Protein AF-A0A2E0V4P1-F1 (afdb_monomer_lite)

Sequence (128 aa):
MDMELRYADVSEMYRTLERHSVAIDAQELSLAHSLAEKWRDLYVFARTKDLRLAKVKEDFRAVRLSVRNELELDVVAAMASSRCHFASTASESPVEPSTPSTRREFRLATVSVPHRSPRSSPKPSRTS

Radius of gyration: 36.66 Å; chains: 1; bounding box: 68×53×94 Å

Structure (mmCIF, N/CA/C/O backbone):
data_AF-A0A2E0V4P1-F1
#
_entry.id   AF-A0A2E0V4P1-F1
#
loop_
_atom_site.group_PDB
_atom_site.id
_atom_site.type_symbol
_atom_site.label_atom_id
_atom_site.label_alt_id
_atom_site.label_comp_id
_atom_site.label_asym_id
_atom_site.label_entity_id
_atom_site.label_seq_id
_atom_site.pdbx_PDB_ins_code
_atom_site.Cartn_x
_atom_site.Cartn_y
_atom_site.Cartn_z
_atom_site.occupancy
_atom_site.B_iso_or_equiv
_atom_site.auth_seq_id
_atom_site.auth_comp_id
_atom_site.auth_asym_id
_atom_site.auth_atom_id
_atom_site.pdbx_PDB_model_num
ATOM 1 N N . MET A 1 1 ? -6.206 -8.425 -0.876 1.00 59.97 1 MET A N 1
ATOM 2 C CA . MET A 1 1 ? -7.518 -8.705 -0.269 1.00 59.97 1 MET A CA 1
ATOM 3 C C . MET A 1 1 ? -7.352 -9.565 0.978 1.00 59.97 1 MET A C 1
ATOM 5 O O . MET A 1 1 ? -7.847 -9.176 2.018 1.00 59.97 1 MET A O 1
ATOM 9 N N . ASP A 1 2 ? -6.549 -10.631 0.940 1.00 81.88 2 ASP A N 1
ATOM 10 C CA . ASP A 1 2 ? -6.395 -11.565 2.074 1.00 81.88 2 ASP A CA 1
ATOM 11 C C . ASP A 1 2 ? -5.974 -10.928 3.407 1.00 81.88 2 ASP A C 1
ATOM 13 O O . ASP A 1 2 ? -6.536 -11.254 4.446 1.00 81.88 2 ASP A O 1
ATOM 17 N N . MET A 1 3 ? -5.011 -10.000 3.402 1.00 81.44 3 MET A N 1
ATOM 18 C CA . MET A 1 3 ? -4.610 -9.303 4.634 1.00 81.44 3 MET A CA 1
ATOM 19 C C . MET A 1 3 ? -5.688 -8.350 5.152 1.00 81.44 3 MET A C 1
ATOM 21 O O . MET A 1 3 ? -5.748 -8.116 6.354 1.00 81.44 3 MET A O 1
ATOM 25 N N . GLU A 1 4 ? -6.534 -7.832 4.260 1.00 80.38 4 GLU A N 1
ATOM 26 C CA . GLU A 1 4 ? -7.584 -6.880 4.608 1.00 80.38 4 GLU A CA 1
ATOM 27 C C . GLU A 1 4 ? -8.723 -7.543 5.378 1.00 80.38 4 GLU A C 1
ATOM 29 O O . GLU A 1 4 ? -9.127 -7.057 6.432 1.00 80.38 4 GLU A O 1
ATOM 34 N N . LEU A 1 5 ? -9.152 -8.721 4.914 1.00 87.06 5 LEU A N 1
ATOM 35 C CA . LEU A 1 5 ? -10.099 -9.550 5.658 1.00 87.06 5 LEU A CA 1
ATOM 36 C C . LEU A 1 5 ? -9.537 -9.971 7.018 1.00 87.06 5 LEU A C 1
ATOM 38 O O . LEU A 1 5 ? -10.223 -9.861 8.026 1.00 87.06 5 LEU A O 1
ATOM 42 N N . ARG A 1 6 ? -8.270 -10.398 7.069 1.00 87.19 6 ARG A N 1
ATOM 43 C CA . ARG A 1 6 ? -7.676 -10.924 8.308 1.00 87.19 6 ARG A CA 1
ATOM 44 C C . ARG A 1 6 ? -7.663 -9.915 9.450 1.00 87.19 6 ARG A C 1
ATOM 46 O O . ARG A 1 6 ? -7.937 -10.297 10.582 1.00 87.19 6 ARG A O 1
ATOM 53 N N . TYR A 1 7 ? -7.329 -8.648 9.199 1.00 85.06 7 TYR A N 1
ATOM 54 C CA . TYR A 1 7 ? -7.379 -7.667 10.287 1.00 85.06 7 TYR A CA 1
ATOM 55 C C . TYR A 1 7 ? -8.815 -7.260 10.627 1.00 85.06 7 TYR A C 1
ATOM 57 O O . TYR A 1 7 ? -9.071 -6.907 11.776 1.00 85.06 7 TYR A O 1
ATOM 65 N N . ALA A 1 8 ? -9.738 -7.288 9.658 1.00 87.31 8 ALA A N 1
ATOM 66 C CA . ALA A 1 8 ? -11.148 -7.013 9.914 1.00 87.31 8 ALA A CA 1
ATOM 67 C C . ALA A 1 8 ? -11.726 -8.058 10.880 1.00 87.31 8 ALA A C 1
ATOM 69 O O . ALA A 1 8 ? -12.350 -7.681 11.869 1.00 87.31 8 ALA A O 1
ATOM 70 N N . ASP A 1 9 ? -11.405 -9.336 10.669 1.00 91.38 9 ASP A N 1
ATOM 71 C CA . ASP A 1 9 ? -11.788 -10.433 11.564 1.00 91.38 9 ASP A CA 1
ATOM 72 C C . ASP A 1 9 ? -11.230 -10.232 12.982 1.00 91.38 9 ASP A C 1
ATOM 74 O O . ASP A 1 9 ? -11.952 -10.367 13.969 1.00 91.38 9 ASP A O 1
ATOM 78 N N . VAL A 1 10 ? -9.953 -9.844 13.097 1.00 90.88 10 VAL A N 1
ATOM 79 C CA . VAL A 1 10 ? -9.329 -9.535 14.395 1.00 90.88 10 VAL A CA 1
ATOM 80 C C . VAL A 1 10 ? -10.024 -8.347 15.066 1.00 90.88 10 VAL A C 1
ATOM 82 O O . VAL A 1 10 ? -10.329 -8.408 16.254 1.00 90.88 10 VAL A O 1
ATOM 85 N N . SER A 1 11 ? -10.322 -7.278 14.326 1.00 89.06 11 SER A N 1
ATOM 86 C CA . SER A 1 11 ? -11.002 -6.099 14.874 1.00 89.06 11 SER A CA 1
ATOM 87 C C . SER A 1 11 ? -12.403 -6.436 15.398 1.00 89.06 11 SER A C 1
ATOM 89 O O . SER A 1 11 ? -12.757 -6.027 16.504 1.00 89.06 11 SER A O 1
ATOM 91 N N . GLU A 1 12 ? -13.175 -7.234 14.657 1.00 91.50 12 GLU A N 1
ATOM 92 C CA . GLU A 1 12 ? -14.506 -7.689 15.079 1.00 91.50 12 GLU A CA 1
ATOM 93 C C . GLU A 1 12 ? -14.454 -8.639 16.281 1.00 91.50 12 GLU A C 1
ATOM 95 O O . GLU A 1 12 ? -15.296 -8.556 17.181 1.00 91.50 12 GLU A O 1
ATOM 100 N N . MET A 1 13 ? -13.436 -9.499 16.355 1.00 93.25 13 MET A N 1
ATOM 101 C CA . MET A 1 13 ? -13.215 -10.357 17.516 1.00 93.25 13 MET A CA 1
ATOM 102 C C . MET A 1 13 ? -12.993 -9.522 18.785 1.00 93.25 13 MET A C 1
ATOM 104 O O . MET A 1 13 ? -13.690 -9.733 19.776 1.00 93.25 13 MET A O 1
ATOM 108 N N . TYR A 1 14 ? -12.091 -8.535 18.754 1.00 92.56 14 TYR A N 1
ATOM 109 C CA . TYR A 1 14 ? -11.831 -7.674 19.917 1.00 92.56 14 TYR A CA 1
ATOM 110 C C . TYR A 1 14 ? -13.045 -6.805 20.290 1.00 92.56 14 TYR A C 1
ATOM 112 O O . TYR A 1 14 ? -13.345 -6.681 21.476 1.00 92.56 14 TYR A O 1
ATOM 120 N N . ARG A 1 15 ? -13.821 -6.308 19.313 1.00 90.38 15 ARG A N 1
ATOM 121 C CA . ARG A 1 15 ? -15.114 -5.637 19.575 1.00 90.38 15 ARG A CA 1
ATOM 122 C C . ARG A 1 15 ? -16.116 -6.551 20.276 1.00 90.38 15 ARG A C 1
ATOM 124 O O . ARG A 1 15 ? -16.861 -6.114 21.150 1.00 90.38 15 ARG A O 1
ATOM 131 N N . THR A 1 16 ? -16.155 -7.822 19.889 1.00 93.94 16 THR A N 1
ATOM 132 C CA . THR A 1 16 ? -17.050 -8.810 20.502 1.00 93.94 16 THR A CA 1
ATOM 133 C C . THR A 1 16 ? -16.639 -9.088 21.945 1.00 93.94 16 THR A C 1
ATOM 135 O O . THR A 1 16 ? -17.485 -9.088 22.837 1.00 93.94 16 THR A O 1
ATOM 138 N N . LEU A 1 17 ? -15.341 -9.267 22.198 1.00 93.00 17 LEU A N 1
ATOM 139 C CA . LEU A 1 17 ? -14.814 -9.476 23.547 1.00 93.00 17 LEU A CA 1
ATOM 140 C C . LEU A 1 17 ? -15.087 -8.267 24.463 1.00 93.00 17 LEU A C 1
ATOM 142 O O . LEU A 1 17 ? -15.520 -8.455 25.601 1.00 93.00 17 LEU A O 1
ATOM 146 N N . GLU A 1 18 ? -14.926 -7.043 23.947 1.00 90.44 18 GLU A N 1
ATOM 147 C CA . GLU A 1 18 ? -15.271 -5.798 24.647 1.00 90.44 18 GLU A CA 1
ATOM 148 C C . GLU A 1 18 ? -16.767 -5.752 25.002 1.00 90.44 18 GLU A C 1
ATOM 150 O O . GLU A 1 18 ? -17.141 -5.499 26.150 1.00 90.44 18 GLU A O 1
ATOM 155 N N . ARG A 1 19 ? -17.639 -6.099 24.045 1.00 93.56 19 ARG A N 1
ATOM 156 C CA . ARG A 1 19 ? -19.098 -6.128 24.237 1.00 93.56 19 ARG A CA 1
ATOM 157 C C . ARG A 1 19 ? -19.547 -7.095 25.330 1.00 93.56 19 ARG A C 1
ATOM 159 O O . ARG A 1 19 ? -20.542 -6.835 26.002 1.00 93.56 19 ARG A O 1
ATOM 166 N N . HIS A 1 20 ? -18.830 -8.201 25.501 1.00 95.31 20 HIS A N 1
ATOM 167 C CA . HIS A 1 20 ? -19.112 -9.204 26.526 1.00 95.31 20 HIS A CA 1
ATOM 168 C C . HIS A 1 20 ? -18.347 -8.972 27.838 1.00 95.31 20 HIS A C 1
ATOM 170 O O . HIS A 1 20 ? -18.418 -9.817 28.727 1.00 95.31 20 HIS A O 1
ATOM 176 N N . SER A 1 21 ? -17.650 -7.835 27.981 1.00 91.12 21 SER A N 1
ATOM 177 C CA . SER A 1 21 ? -16.873 -7.483 29.181 1.00 91.12 21 SER A CA 1
ATOM 178 C C . SER A 1 21 ? -15.861 -8.562 29.583 1.00 91.12 21 SER A C 1
ATOM 180 O O . SER A 1 21 ? -15.599 -8.783 30.766 1.00 91.12 21 SER A O 1
ATOM 182 N N . VAL A 1 22 ? -15.295 -9.252 28.591 1.00 91.50 22 VAL A N 1
ATOM 183 C CA . VAL A 1 22 ? -14.197 -10.191 28.817 1.00 91.50 22 VAL A CA 1
ATOM 184 C C . VAL A 1 22 ? -12.961 -9.375 29.193 1.00 91.50 22 VAL A C 1
ATOM 186 O O . VAL A 1 22 ? -12.688 -8.345 28.582 1.00 91.50 22 VAL A O 1
ATOM 189 N N . ALA A 1 23 ? -12.220 -9.812 30.212 1.00 91.38 23 ALA A N 1
ATOM 190 C CA . ALA A 1 23 ? -10.974 -9.158 30.589 1.00 91.38 23 ALA A CA 1
ATOM 191 C C . ALA A 1 23 ? -9.936 -9.348 29.472 1.00 91.38 23 ALA A C 1
ATOM 193 O O . ALA A 1 23 ? -9.562 -10.475 29.151 1.00 91.38 23 ALA A O 1
ATOM 194 N N . ILE A 1 24 ? -9.490 -8.241 28.886 1.00 90.00 24 ILE A N 1
ATOM 195 C CA . ILE A 1 24 ? -8.487 -8.189 27.819 1.00 90.00 24 ILE A CA 1
ATOM 196 C C . ILE A 1 24 ? -7.424 -7.189 28.255 1.00 90.00 24 ILE A C 1
ATOM 198 O O . ILE A 1 24 ? -7.731 -6.196 28.920 1.00 90.00 24 ILE A O 1
ATOM 202 N N . ASP A 1 25 ? -6.179 -7.437 27.870 1.00 93.88 25 ASP A N 1
ATOM 203 C CA . ASP A 1 25 ? -5.121 -6.462 28.072 1.00 93.88 25 ASP A CA 1
ATOM 204 C C . ASP A 1 25 ? -5.388 -5.166 27.280 1.00 93.88 25 ASP A C 1
ATOM 206 O O . ASP A 1 25 ? -5.757 -5.175 26.101 1.00 93.88 25 ASP A O 1
ATOM 210 N N . ALA A 1 26 ? -5.188 -4.023 27.936 1.00 88.94 26 ALA A N 1
ATOM 211 C CA . ALA A 1 26 ? -5.476 -2.720 27.345 1.00 88.94 26 ALA A CA 1
ATOM 212 C C . ALA A 1 26 ? -4.534 -2.379 26.175 1.00 88.94 26 ALA A C 1
ATOM 214 O O . ALA A 1 26 ? -4.929 -1.641 25.266 1.00 88.94 26 ALA A O 1
ATOM 215 N N . GLN A 1 27 ? -3.301 -2.905 26.172 1.00 91.62 27 GLN A N 1
ATOM 216 C CA . GLN A 1 27 ? -2.367 -2.687 25.067 1.00 91.62 27 GLN A CA 1
ATOM 217 C C . GLN A 1 27 ? -2.799 -3.479 23.835 1.00 91.62 27 GLN A C 1
ATOM 219 O O . GLN A 1 27 ? -2.794 -2.928 22.733 1.00 91.62 27 GLN A O 1
ATOM 224 N N . GLU A 1 28 ? -3.223 -4.733 24.012 1.00 90.00 28 GLU A N 1
ATOM 225 C CA . GLU A 1 28 ? -3.740 -5.556 22.914 1.00 90.00 28 GLU A CA 1
ATOM 226 C C . GLU A 1 28 ? -4.995 -4.956 22.277 1.00 90.00 28 GLU A C 1
ATOM 228 O O . GLU A 1 28 ? -5.084 -4.873 21.051 1.00 90.00 28 GLU A O 1
ATOM 233 N N . LEU A 1 29 ? -5.936 -4.474 23.092 1.00 89.81 29 LEU A N 1
ATOM 234 C CA . LEU A 1 29 ? -7.165 -3.853 22.600 1.00 89.81 29 LEU A CA 1
ATOM 235 C C . LEU A 1 29 ? -6.861 -2.579 21.795 1.00 89.81 29 LEU A C 1
ATOM 237 O O . LEU A 1 29 ? -7.305 -2.431 20.654 1.00 89.81 29 LEU A O 1
ATOM 241 N N . SER A 1 30 ? -6.022 -1.694 22.340 1.00 90.44 30 SER A N 1
ATOM 242 C CA . SER A 1 30 ? -5.554 -0.491 21.639 1.00 90.44 30 SER A CA 1
ATOM 243 C C . SER A 1 30 ? -4.855 -0.832 20.316 1.00 90.44 30 SER A C 1
ATOM 245 O O . SER A 1 30 ? -5.117 -0.219 19.273 1.00 90.44 30 SER A O 1
ATOM 247 N N . LEU A 1 31 ? -4.013 -1.870 20.318 1.00 90.62 31 LEU A N 1
ATOM 248 C CA . LEU A 1 31 ? -3.334 -2.339 19.118 1.00 90.62 31 LEU A CA 1
ATOM 249 C C . LEU A 1 31 ? -4.334 -2.829 18.063 1.00 90.62 31 LEU A C 1
ATOM 251 O O . LEU A 1 31 ? -4.230 -2.405 16.908 1.00 90.62 31 LEU A O 1
ATOM 255 N N . ALA A 1 32 ? -5.311 -3.652 18.451 1.00 89.12 32 ALA A N 1
ATOM 256 C CA . ALA A 1 32 ? -6.342 -4.184 17.563 1.00 89.12 32 ALA A CA 1
ATOM 257 C C . ALA A 1 32 ? -7.196 -3.075 16.924 1.00 89.12 32 ALA A C 1
ATOM 259 O O . ALA A 1 32 ? -7.485 -3.135 15.728 1.00 89.12 32 ALA A O 1
ATOM 260 N N . HIS A 1 33 ? -7.534 -2.017 17.668 1.00 86.75 33 HIS A N 1
ATOM 261 C CA . HIS A 1 33 ? -8.243 -0.860 17.110 1.00 86.75 33 HIS A CA 1
ATOM 262 C C . HIS A 1 33 ? -7.368 -0.028 16.161 1.00 86.75 33 HIS A C 1
ATOM 264 O O . HIS A 1 33 ? -7.851 0.440 15.129 1.00 86.75 33 HIS A O 1
ATOM 270 N N . SER A 1 34 ? -6.070 0.103 16.452 1.00 90.94 34 SER A N 1
ATOM 271 C CA . SER A 1 34 ? -5.130 0.856 15.606 1.00 90.94 34 SER A CA 1
ATOM 272 C C . SER A 1 34 ? -4.804 0.178 14.266 1.00 90.94 34 SER A C 1
ATOM 274 O O . SER A 1 34 ? -4.278 0.820 13.354 1.00 90.94 34 SER A O 1
ATOM 276 N N . LEU A 1 35 ? -5.081 -1.124 14.125 1.00 89.19 35 LEU A N 1
ATOM 277 C CA . LEU A 1 35 ? -4.719 -1.908 12.938 1.00 89.19 35 LEU A CA 1
ATOM 278 C C . LEU A 1 35 ? -5.412 -1.403 11.665 1.00 89.19 35 LEU A C 1
ATOM 280 O O . LEU A 1 35 ? -4.784 -1.354 10.608 1.00 89.19 35 LEU A O 1
ATOM 284 N N . ALA A 1 36 ? -6.675 -0.983 11.773 1.00 85.50 36 ALA A N 1
ATOM 285 C CA . ALA A 1 36 ? -7.445 -0.483 10.636 1.00 85.50 36 ALA A CA 1
ATOM 286 C C . ALA A 1 36 ? -6.872 0.831 10.076 1.00 85.50 36 ALA A C 1
ATOM 288 O O . ALA A 1 36 ? -6.797 1.016 8.859 1.00 85.50 36 ALA A O 1
ATOM 289 N N . GLU A 1 37 ? -6.441 1.735 10.956 1.00 89.25 37 GLU A N 1
ATOM 290 C CA . GLU A 1 37 ? -5.813 3.001 10.570 1.00 89.25 37 GLU A CA 1
ATOM 291 C C . GLU A 1 37 ? -4.436 2.761 9.941 1.00 89.25 37 GLU A C 1
ATOM 293 O O . GLU A 1 37 ? -4.192 3.183 8.811 1.00 89.25 37 GLU A O 1
ATOM 298 N N . LYS A 1 38 ? -3.587 1.955 10.592 1.00 90.94 38 LYS A N 1
ATOM 299 C CA . LYS A 1 38 ? -2.265 1.574 10.066 1.00 90.94 38 LYS A CA 1
ATOM 300 C C . LYS A 1 38 ? -2.354 0.915 8.692 1.00 90.94 38 LYS A C 1
ATOM 302 O O . LYS A 1 38 ? -1.530 1.189 7.819 1.00 90.94 38 LYS A O 1
ATOM 307 N N . TRP A 1 39 ? -3.342 0.045 8.482 1.00 89.88 39 TRP A N 1
ATOM 308 C CA . TRP A 1 39 ? -3.560 -0.575 7.179 1.00 89.88 39 TRP A CA 1
ATOM 309 C C . TRP A 1 39 ? -3.943 0.452 6.116 1.00 89.88 39 TRP A C 1
ATOM 311 O O . TRP A 1 39 ? -3.368 0.444 5.024 1.00 89.88 39 TRP A O 1
ATOM 321 N N . ARG A 1 40 ? -4.879 1.356 6.431 1.00 89.81 40 ARG A N 1
ATOM 322 C CA . ARG A 1 40 ? -5.269 2.440 5.522 1.00 89.81 40 ARG A CA 1
ATOM 323 C C . ARG A 1 40 ? -4.053 3.284 5.139 1.00 89.81 40 ARG A C 1
ATOM 325 O O . ARG A 1 40 ? -3.852 3.522 3.948 1.00 89.81 40 ARG A O 1
ATOM 332 N N . ASP A 1 41 ? -3.229 3.674 6.103 1.00 93.75 41 ASP A N 1
ATOM 333 C CA . ASP A 1 41 ? -2.031 4.481 5.856 1.00 93.75 41 ASP A CA 1
ATOM 334 C C . ASP A 1 41 ? -1.034 3.761 4.951 1.00 93.75 41 ASP A C 1
ATOM 336 O O . ASP A 1 41 ? -0.568 4.323 3.956 1.00 93.75 41 ASP A O 1
ATOM 340 N N . LEU A 1 42 ? -0.754 2.487 5.239 1.00 92.88 42 LEU A N 1
ATOM 341 C CA . LEU A 1 42 ? 0.109 1.649 4.409 1.00 92.88 42 LEU A CA 1
ATOM 342 C C . LEU A 1 42 ? -0.430 1.521 2.982 1.00 92.88 42 LEU A C 1
ATOM 344 O O . LEU A 1 42 ? 0.332 1.649 2.021 1.00 92.88 42 LEU A O 1
ATOM 348 N N . TYR A 1 43 ? -1.735 1.298 2.833 1.00 91.88 43 TYR A N 1
ATOM 349 C CA . TYR A 1 43 ? -2.380 1.171 1.532 1.00 91.88 43 TYR A CA 1
ATOM 350 C C . TYR A 1 43 ? -2.288 2.470 0.724 1.00 91.88 43 TYR A C 1
ATOM 352 O O . TYR A 1 43 ? -1.852 2.456 -0.431 1.00 91.88 43 TYR A O 1
ATOM 360 N N . VAL A 1 44 ? -2.649 3.603 1.332 1.00 94.62 44 VAL A N 1
ATOM 361 C CA . VAL A 1 44 ? -2.577 4.926 0.696 1.00 94.62 44 VAL A CA 1
ATOM 362 C C . VAL A 1 44 ? -1.140 5.253 0.312 1.00 94.62 44 VAL A C 1
ATOM 364 O O . VAL A 1 44 ? -0.886 5.698 -0.809 1.00 94.62 44 VAL A O 1
ATOM 367 N N . PHE A 1 45 ? -0.185 4.985 1.198 1.00 95.50 45 PHE A N 1
ATOM 368 C CA . PHE A 1 45 ? 1.230 5.204 0.939 1.00 95.50 45 PHE A CA 1
ATOM 369 C C . PHE A 1 45 ? 1.742 4.361 -0.232 1.00 95.50 45 PHE A C 1
ATOM 371 O O . PHE A 1 45 ? 2.381 4.895 -1.143 1.00 95.50 45 PHE A O 1
ATOM 378 N N . ALA A 1 46 ? 1.433 3.062 -0.244 1.00 93.69 46 ALA A N 1
ATOM 379 C CA . ALA A 1 46 ? 1.820 2.155 -1.319 1.00 93.69 46 ALA A CA 1
ATOM 380 C C . ALA A 1 46 ? 1.228 2.603 -2.663 1.00 93.69 46 ALA A C 1
ATOM 382 O O . ALA A 1 46 ? 1.960 2.752 -3.642 1.00 93.69 46 ALA A O 1
ATOM 383 N N . ARG A 1 47 ? -0.073 2.922 -2.697 1.00 94.62 47 ARG A N 1
ATOM 384 C CA . ARG A 1 47 ? -0.747 3.421 -3.904 1.00 94.62 47 ARG A CA 1
ATOM 385 C C . ARG A 1 47 ? -0.176 4.743 -4.389 1.00 94.62 47 ARG A C 1
ATOM 387 O O . ARG A 1 47 ? 0.074 4.896 -5.580 1.00 94.62 47 ARG A O 1
ATOM 394 N N . THR A 1 48 ? 0.083 5.676 -3.481 1.00 95.62 48 THR A N 1
ATOM 395 C CA . THR A 1 48 ? 0.671 6.976 -3.821 1.00 95.62 48 THR A CA 1
ATOM 396 C C . THR A 1 48 ? 2.067 6.805 -4.413 1.00 95.62 48 THR A C 1
ATOM 398 O O . THR A 1 48 ? 2.392 7.439 -5.417 1.00 95.62 48 THR A O 1
ATOM 401 N N . LYS A 1 49 ? 2.894 5.923 -3.837 1.00 95.19 49 LYS A N 1
ATOM 402 C CA 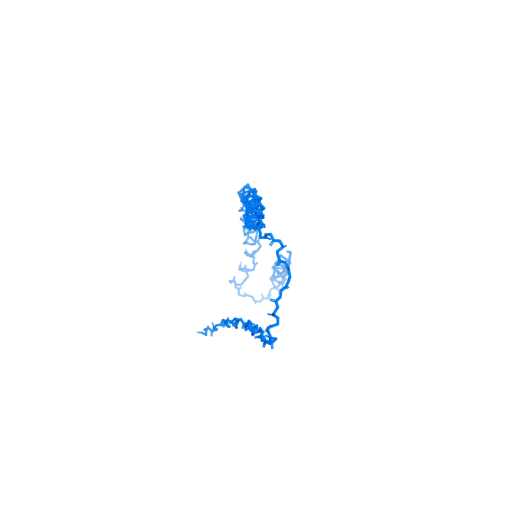. LYS A 1 49 ? 4.206 5.585 -4.402 1.00 95.19 49 LYS A CA 1
ATOM 403 C C . LYS A 1 49 ? 4.088 4.967 -5.790 1.00 95.19 49 LYS A C 1
ATOM 405 O O . LYS A 1 49 ? 4.801 5.395 -6.692 1.00 95.19 49 LYS A O 1
ATOM 410 N N . ASP A 1 50 ? 3.183 4.014 -5.985 1.00 94.06 50 ASP A N 1
ATOM 411 C CA . ASP A 1 50 ? 2.982 3.385 -7.291 1.00 94.06 50 ASP A CA 1
ATOM 412 C C . ASP A 1 50 ? 2.527 4.379 -8.362 1.00 94.06 50 ASP A C 1
ATOM 414 O O . ASP A 1 50 ? 3.047 4.342 -9.477 1.00 94.06 50 ASP A O 1
ATOM 418 N N . LEU A 1 51 ? 1.614 5.292 -8.017 1.00 94.19 51 LEU A N 1
ATOM 419 C CA . LEU A 1 51 ? 1.160 6.353 -8.916 1.00 94.19 51 LEU A CA 1
ATOM 420 C C . LEU A 1 51 ? 2.301 7.306 -9.284 1.00 94.19 51 LEU A C 1
ATOM 422 O O . LEU A 1 51 ? 2.484 7.626 -10.455 1.00 94.19 51 LEU A O 1
ATOM 426 N N . ARG A 1 52 ? 3.123 7.712 -8.309 1.00 93.44 52 ARG A N 1
ATOM 427 C CA . ARG A 1 52 ? 4.301 8.561 -8.562 1.00 93.44 52 ARG A CA 1
ATOM 428 C C . ARG A 1 52 ? 5.334 7.877 -9.455 1.00 93.44 52 ARG A C 1
ATOM 430 O O . ARG A 1 52 ? 5.995 8.539 -10.248 1.00 93.44 52 ARG A O 1
ATOM 437 N N . LEU A 1 53 ? 5.461 6.557 -9.344 1.00 95.19 53 LEU A N 1
ATOM 438 C CA . LEU A 1 53 ? 6.368 5.759 -10.164 1.00 95.19 53 LEU A CA 1
ATOM 439 C C . LEU A 1 53 ? 5.773 5.362 -11.519 1.00 95.19 53 LEU A C 1
ATOM 441 O O . LEU A 1 53 ? 6.489 4.752 -12.307 1.00 95.19 53 LEU A O 1
ATOM 445 N N . ALA A 1 54 ? 4.510 5.681 -11.819 1.00 94.44 54 ALA A N 1
ATOM 446 C CA . ALA A 1 54 ? 3.865 5.265 -13.064 1.00 94.44 54 ALA A CA 1
ATOM 447 C C . ALA A 1 54 ? 4.612 5.793 -14.298 1.00 94.44 54 ALA A C 1
ATOM 449 O O . ALA A 1 54 ? 4.984 5.002 -15.163 1.00 94.44 54 ALA A O 1
ATOM 450 N N . LYS A 1 55 ? 4.926 7.095 -14.312 1.00 91.38 55 LYS A N 1
ATOM 451 C CA . LYS A 1 55 ? 5.680 7.732 -15.400 1.00 91.38 55 LYS A CA 1
ATOM 452 C C . LYS A 1 55 ? 7.071 7.119 -15.560 1.00 91.38 55 LYS A C 1
ATOM 454 O O . LYS A 1 55 ? 7.444 6.688 -16.639 1.00 91.38 55 LYS A O 1
ATOM 459 N N . VAL A 1 56 ? 7.796 6.971 -14.452 1.00 93.69 56 VAL A N 1
ATOM 460 C CA . VAL A 1 56 ? 9.131 6.359 -14.461 1.00 93.69 56 VAL A CA 1
ATOM 461 C C . VAL A 1 56 ? 9.064 4.910 -14.957 1.00 93.69 56 VAL A C 1
ATOM 463 O O . VAL A 1 56 ? 9.887 4.497 -15.761 1.00 93.69 56 VAL A O 1
ATOM 466 N N . LYS A 1 57 ? 8.062 4.121 -14.547 1.00 94.50 57 LYS A N 1
ATOM 467 C CA . LYS A 1 57 ? 7.864 2.748 -15.043 1.00 94.50 57 LYS A CA 1
ATOM 468 C C . LYS A 1 57 ? 7.606 2.717 -16.552 1.00 94.50 57 LYS A C 1
ATOM 470 O O . LYS A 1 57 ? 8.044 1.770 -17.203 1.00 94.50 57 LYS A O 1
ATOM 475 N N . GLU A 1 58 ? 6.899 3.700 -17.095 1.00 93.94 58 GLU A N 1
ATOM 476 C CA . GLU A 1 58 ? 6.662 3.837 -18.532 1.00 93.94 58 GLU A CA 1
ATOM 477 C C . GLU A 1 58 ? 7.947 4.199 -19.284 1.00 93.94 58 GLU A C 1
ATOM 479 O O . GLU A 1 58 ? 8.330 3.475 -20.203 1.00 93.94 58 GLU A O 1
ATOM 484 N N . ASP A 1 59 ? 8.685 5.201 -18.809 1.00 93.44 59 ASP A N 1
ATOM 485 C CA . ASP A 1 59 ? 9.975 5.604 -19.3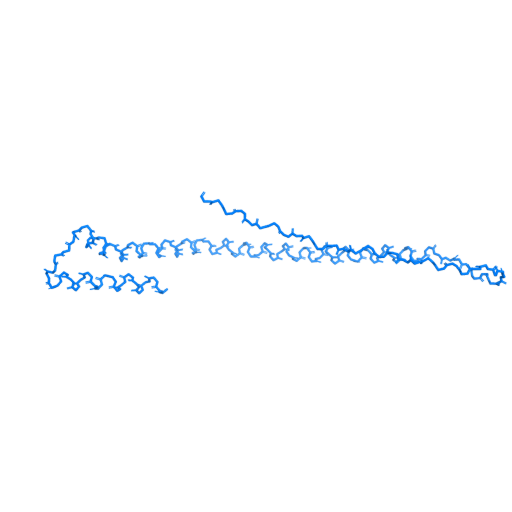80 1.00 93.44 59 ASP A CA 1
ATOM 486 C C . ASP A 1 59 ? 10.974 4.431 -19.377 1.00 93.44 59 ASP A C 1
ATOM 488 O O . ASP A 1 59 ? 11.605 4.115 -20.387 1.00 93.44 59 ASP A O 1
ATOM 492 N N . PHE A 1 60 ? 11.060 3.691 -18.267 1.00 94.50 60 PHE A N 1
ATOM 493 C CA . PHE A 1 60 ? 11.903 2.495 -18.173 1.00 94.50 60 PHE A CA 1
ATOM 494 C C . PHE A 1 60 ? 11.468 1.378 -19.128 1.00 94.50 60 PHE A C 1
ATOM 496 O O . PHE A 1 60 ? 12.315 0.614 -19.601 1.00 94.50 60 PHE A O 1
ATOM 503 N N . ARG A 1 61 ? 10.167 1.235 -19.411 1.00 93.88 61 ARG A N 1
ATOM 504 C CA . ARG A 1 61 ? 9.685 0.280 -20.422 1.00 93.88 61 ARG A CA 1
ATOM 505 C C . ARG A 1 61 ? 10.100 0.722 -21.818 1.00 93.88 61 ARG A C 1
ATOM 507 O O . ARG A 1 61 ? 10.569 -0.127 -22.569 1.00 93.88 61 ARG A O 1
ATOM 514 N N . ALA A 1 62 ? 9.979 2.010 -22.136 1.00 93.25 62 ALA A N 1
ATOM 515 C CA . ALA A 1 62 ? 10.395 2.557 -23.423 1.00 93.25 62 ALA A CA 1
ATOM 516 C C . ALA A 1 62 ? 11.894 2.330 -23.668 1.00 93.25 62 ALA A C 1
ATOM 518 O O . ALA A 1 62 ? 12.261 1.745 -24.684 1.00 93.25 62 ALA A O 1
ATOM 519 N N . VAL A 1 63 ? 12.744 2.662 -22.691 1.00 95.19 63 VAL A N 1
ATOM 520 C CA . VAL A 1 63 ? 14.197 2.422 -22.770 1.00 95.19 63 VAL A CA 1
ATOM 521 C C . VAL A 1 63 ? 14.515 0.931 -22.902 1.00 95.19 63 VAL A C 1
ATOM 523 O O . VAL A 1 63 ? 15.365 0.527 -23.689 1.00 95.19 63 VAL A O 1
ATOM 526 N N . ARG A 1 64 ? 13.816 0.061 -22.166 1.00 92.88 64 ARG A N 1
ATOM 527 C CA . ARG A 1 64 ? 14.036 -1.388 -22.281 1.00 92.88 64 ARG A CA 1
ATOM 528 C C . ARG A 1 64 ? 13.664 -1.929 -23.664 1.00 92.88 64 ARG A C 1
ATOM 530 O O . ARG A 1 64 ? 14.256 -2.914 -24.101 1.00 92.88 64 ARG A O 1
ATOM 537 N N . LEU A 1 65 ? 12.664 -1.342 -24.315 1.00 92.38 65 LEU A N 1
ATOM 538 C CA . LEU A 1 65 ? 12.284 -1.702 -25.677 1.00 92.38 65 LEU A CA 1
ATOM 539 C C . LEU A 1 65 ? 13.287 -1.152 -26.695 1.00 92.38 65 LEU A C 1
ATOM 541 O O . LEU A 1 65 ? 13.677 -1.901 -27.583 1.00 92.38 65 LEU A O 1
ATOM 545 N N . SER A 1 66 ? 13.758 0.089 -26.537 1.00 92.38 66 SER A N 1
ATOM 546 C CA . SER A 1 66 ? 14.756 0.665 -27.448 1.00 92.38 66 SER A CA 1
ATOM 547 C C . SER A 1 66 ? 16.056 -0.136 -27.429 1.00 92.38 66 SER A C 1
ATOM 549 O O . SER A 1 66 ? 16.486 -0.611 -28.472 1.00 92.38 66 SER A O 1
ATOM 551 N N . VAL A 1 67 ? 16.595 -0.420 -26.238 1.00 93.00 67 VAL A N 1
ATOM 552 C CA . VAL A 1 67 ? 17.830 -1.207 -26.077 1.00 93.00 67 VAL A CA 1
ATOM 553 C C . VAL A 1 67 ? 17.675 -2.616 -26.652 1.00 93.00 67 VAL A C 1
ATOM 555 O O . VAL A 1 67 ? 18.608 -3.159 -27.235 1.00 93.00 67 VAL A O 1
ATOM 558 N N . ARG A 1 68 ? 16.495 -3.233 -26.514 1.00 92.88 68 ARG A N 1
ATOM 559 C CA . ARG A 1 68 ? 16.234 -4.548 -27.116 1.00 92.88 68 ARG A CA 1
ATOM 560 C C . ARG A 1 68 ? 16.283 -4.489 -28.639 1.00 92.88 68 ARG A C 1
ATOM 562 O O . ARG A 1 68 ? 16.920 -5.342 -29.243 1.00 92.88 68 ARG A O 1
ATOM 569 N N . ASN A 1 69 ? 15.616 -3.506 -29.234 1.00 92.00 69 ASN A N 1
ATOM 570 C CA . ASN A 1 69 ? 15.557 -3.359 -30.685 1.00 92.00 69 ASN A CA 1
ATOM 571 C C . ASN A 1 69 ? 16.940 -3.031 -31.267 1.00 92.00 69 ASN A C 1
ATOM 573 O O . ASN A 1 69 ? 17.311 -3.572 -32.304 1.00 92.00 69 ASN A O 1
ATOM 577 N N . GLU A 1 70 ? 17.713 -2.185 -30.582 1.00 88.62 70 GLU A N 1
ATOM 578 C CA . GLU A 1 70 ? 19.105 -1.880 -30.935 1.00 88.62 70 GLU A CA 1
ATOM 579 C C . GLU A 1 70 ? 19.966 -3.151 -30.925 1.00 88.62 70 GLU A C 1
ATOM 581 O O . GLU A 1 70 ? 20.629 -3.451 -31.914 1.00 88.62 70 GLU A O 1
ATOM 586 N N . LEU A 1 71 ? 19.865 -3.971 -29.874 1.00 90.69 71 LEU A N 1
ATOM 587 C CA . LEU A 1 71 ? 20.580 -5.248 -29.798 1.00 90.69 71 LEU A CA 1
ATOM 588 C C . LEU A 1 71 ? 20.164 -6.236 -30.897 1.00 90.69 71 LEU A C 1
ATOM 590 O O . LEU A 1 71 ? 21.006 -6.970 -31.410 1.00 90.69 71 LEU A O 1
ATOM 594 N N . GLU A 1 72 ? 18.883 -6.285 -31.266 1.00 89.62 72 GLU A N 1
ATOM 595 C CA . GLU A 1 72 ? 18.425 -7.129 -32.375 1.00 89.62 72 GLU A CA 1
ATOM 596 C C . GLU A 1 72 ? 19.022 -6.676 -33.712 1.00 89.62 72 GLU A C 1
ATOM 598 O O . GLU A 1 72 ? 19.489 -7.512 -34.491 1.00 89.62 72 GLU A O 1
ATOM 603 N N . LEU A 1 73 ? 19.068 -5.365 -33.961 1.00 87.00 73 LEU A N 1
ATOM 604 C CA . LEU A 1 73 ? 19.697 -4.799 -35.154 1.00 87.00 73 LEU A CA 1
ATOM 605 C C . LEU A 1 73 ? 21.200 -5.091 -35.195 1.00 87.00 73 LEU A C 1
ATOM 607 O O . LEU A 1 73 ? 21.694 -5.532 -36.233 1.00 87.00 73 LEU A O 1
ATOM 611 N N . ASP A 1 74 ? 21.908 -4.931 -34.077 1.00 90.12 74 ASP A N 1
ATOM 612 C CA . ASP A 1 74 ? 23.341 -5.230 -33.974 1.00 90.12 74 ASP A CA 1
ATOM 613 C C . ASP A 1 74 ? 23.635 -6.709 -34.239 1.00 90.12 74 ASP A C 1
ATOM 615 O O . ASP A 1 74 ? 24.572 -7.054 -34.961 1.00 90.12 74 ASP A O 1
ATOM 619 N N . VAL A 1 75 ? 22.801 -7.606 -33.709 1.00 89.50 75 VAL A N 1
ATOM 620 C CA . VAL A 1 75 ? 22.913 -9.048 -33.949 1.00 89.50 75 VAL A CA 1
ATOM 621 C C . VAL A 1 75 ? 22.674 -9.377 -35.427 1.00 89.50 75 VAL A C 1
ATOM 623 O O . VAL A 1 75 ? 23.430 -10.157 -36.013 1.00 89.50 75 VAL A O 1
ATOM 626 N N . VAL A 1 76 ? 21.673 -8.769 -36.069 1.00 90.31 76 VAL A N 1
ATOM 627 C CA . VAL A 1 76 ? 21.415 -8.953 -37.508 1.00 90.31 76 VAL A CA 1
ATOM 628 C C . VAL A 1 76 ? 22.570 -8.411 -38.353 1.00 90.31 76 VAL A C 1
ATOM 630 O O . VAL A 1 76 ? 23.015 -9.091 -39.285 1.00 90.31 76 VAL A O 1
ATOM 633 N N . ALA A 1 77 ? 23.091 -7.229 -38.020 1.00 89.31 77 ALA A N 1
ATOM 634 C CA . ALA A 1 77 ? 24.229 -6.616 -38.696 1.00 89.31 77 ALA A CA 1
ATOM 635 C C . ALA A 1 77 ? 25.502 -7.462 -38.545 1.00 89.31 77 ALA A C 1
ATOM 637 O O . ALA A 1 77 ? 26.224 -7.680 -39.524 1.00 89.31 77 ALA A O 1
ATOM 638 N N . ALA A 1 78 ? 25.742 -8.022 -37.357 1.00 90.44 78 ALA A N 1
ATOM 639 C CA . ALA A 1 78 ? 26.833 -8.956 -37.113 1.00 90.44 78 ALA A CA 1
ATOM 640 C C . ALA A 1 78 ? 26.687 -10.225 -37.969 1.00 90.44 78 ALA A C 1
ATOM 642 O O . ALA A 1 78 ? 27.632 -10.610 -38.656 1.00 90.44 78 ALA A O 1
ATOM 643 N N . MET A 1 79 ? 25.494 -10.832 -38.023 1.00 90.19 79 MET A N 1
ATOM 644 C CA . MET A 1 79 ? 25.245 -12.006 -38.874 1.00 90.19 79 MET A CA 1
ATOM 645 C C . MET A 1 79 ? 25.401 -11.702 -40.372 1.00 90.19 79 MET A C 1
ATOM 647 O O . MET A 1 79 ? 25.893 -12.539 -41.130 1.00 90.19 79 MET A O 1
ATOM 651 N N . ALA A 1 80 ? 24.963 -10.528 -40.835 1.00 88.75 80 ALA A N 1
ATOM 652 C CA . ALA A 1 80 ? 25.171 -10.087 -42.213 1.00 88.75 80 ALA A CA 1
ATOM 653 C C . ALA A 1 80 ? 26.667 -9.913 -42.521 1.00 88.75 80 ALA A C 1
ATOM 655 O O . ALA A 1 80 ? 27.146 -10.432 -43.526 1.00 88.75 80 ALA A O 1
ATOM 656 N N . SER A 1 81 ? 27.415 -9.287 -41.612 1.00 87.62 81 SER A N 1
ATOM 657 C CA . SER A 1 81 ? 28.860 -9.079 -41.752 1.00 87.62 81 SER A CA 1
ATOM 658 C C . SER A 1 81 ? 29.631 -10.402 -41.771 1.00 87.62 81 SER A C 1
ATOM 660 O O . SER A 1 81 ? 30.504 -10.590 -42.616 1.00 87.62 81 SER A O 1
ATOM 662 N N . SER A 1 82 ? 29.265 -11.367 -40.919 1.00 86.75 82 SER A N 1
ATOM 663 C CA . SER A 1 82 ? 29.834 -12.721 -40.955 1.00 86.75 82 SER A CA 1
ATOM 664 C C . SER A 1 82 ? 29.534 -13.450 -42.268 1.00 86.75 82 SER A C 1
ATOM 666 O O . SER A 1 82 ? 30.410 -14.135 -42.792 1.00 86.75 82 SER A O 1
ATOM 668 N N . ARG A 1 83 ? 28.329 -13.288 -42.838 1.00 82.56 83 ARG A N 1
ATOM 669 C CA . ARG A 1 83 ? 27.983 -13.856 -44.155 1.00 82.56 83 ARG A CA 1
ATOM 670 C C . ARG A 1 83 ? 28.802 -13.238 -45.282 1.00 82.56 83 ARG A C 1
ATOM 672 O O . ARG A 1 83 ? 29.285 -13.978 -46.132 1.00 82.56 83 ARG A O 1
ATOM 679 N N . CYS A 1 84 ? 28.998 -11.920 -45.270 1.00 78.44 84 CYS A N 1
ATOM 680 C CA . CYS A 1 84 ? 29.854 -11.243 -46.244 1.00 78.44 84 CYS A CA 1
ATOM 681 C C . CYS A 1 84 ? 31.313 -11.703 -46.126 1.00 78.44 84 CYS A C 1
ATOM 683 O O . CYS A 1 84 ? 31.920 -12.049 -47.135 1.00 78.44 84 CYS A O 1
ATOM 685 N N . HIS A 1 85 ? 31.855 -11.798 -44.906 1.00 74.56 85 HIS A N 1
ATOM 686 C CA . HIS A 1 85 ? 33.209 -12.314 -44.689 1.00 74.56 85 HIS A CA 1
ATOM 687 C C . HIS A 1 85 ? 33.353 -13.762 -45.192 1.00 74.56 85 HIS A C 1
ATOM 689 O O . HIS A 1 85 ? 34.341 -14.085 -45.850 1.00 74.56 85 HIS A O 1
ATOM 695 N N . PHE A 1 86 ? 32.373 -14.630 -44.923 1.00 70.50 86 PHE A N 1
ATOM 696 C CA . PHE A 1 86 ? 32.386 -16.013 -45.406 1.00 70.50 86 PHE A CA 1
ATOM 697 C C . PHE A 1 86 ? 32.303 -16.097 -46.941 1.00 70.50 86 PHE A C 1
ATOM 699 O O . PHE A 1 86 ? 33.037 -16.865 -47.564 1.00 70.50 86 PHE A O 1
ATOM 706 N N . ALA A 1 87 ? 31.457 -15.273 -47.567 1.00 69.31 87 ALA A N 1
ATOM 707 C CA . ALA A 1 87 ? 31.335 -15.203 -49.022 1.00 69.31 87 ALA A CA 1
ATOM 708 C C . ALA A 1 87 ? 32.634 -14.721 -49.694 1.00 69.31 87 ALA A C 1
ATOM 710 O O . ALA A 1 87 ? 33.037 -15.289 -50.708 1.00 69.31 87 ALA A O 1
ATOM 711 N N . SER A 1 88 ? 33.334 -13.744 -49.106 1.00 69.81 88 SER A N 1
ATOM 712 C CA . SER A 1 88 ? 34.644 -13.302 -49.601 1.00 69.81 88 SER A CA 1
ATOM 713 C C . SER A 1 88 ? 35.697 -14.408 -49.518 1.00 69.81 88 SER A C 1
ATOM 715 O O . SER A 1 88 ? 36.385 -14.646 -50.508 1.00 69.81 88 SER A O 1
ATOM 717 N N . THR A 1 89 ? 35.760 -15.155 -48.407 1.00 61.56 89 THR A N 1
ATOM 718 C CA . THR A 1 89 ? 36.691 -16.295 -48.271 1.00 61.56 89 THR A CA 1
ATOM 719 C C . THR A 1 89 ? 36.374 -17.459 -49.214 1.00 61.56 89 THR A C 1
ATOM 721 O O . THR A 1 89 ? 37.264 -18.231 -49.552 1.00 61.56 89 THR A O 1
ATOM 724 N N . ALA A 1 90 ? 35.123 -17.592 -49.666 1.00 59.69 90 ALA A N 1
ATOM 725 C CA . ALA A 1 90 ? 34.729 -18.619 -50.629 1.00 59.69 90 ALA A CA 1
ATOM 726 C C . ALA A 1 90 ? 35.106 -18.265 -52.083 1.00 59.69 90 ALA A C 1
ATOM 728 O O . ALA A 1 90 ? 35.220 -19.168 -52.908 1.00 59.69 90 ALA A O 1
ATOM 729 N N . SER A 1 91 ? 35.309 -16.979 -52.407 1.00 54.78 91 SER A N 1
ATOM 730 C CA . SER A 1 91 ? 35.656 -16.539 -53.771 1.00 54.78 91 SER A CA 1
ATOM 731 C C . SER A 1 91 ? 37.161 -16.550 -54.080 1.00 54.78 91 SER A C 1
ATOM 733 O O . SER A 1 91 ? 37.544 -16.473 -55.244 1.00 54.78 91 SER A O 1
ATOM 7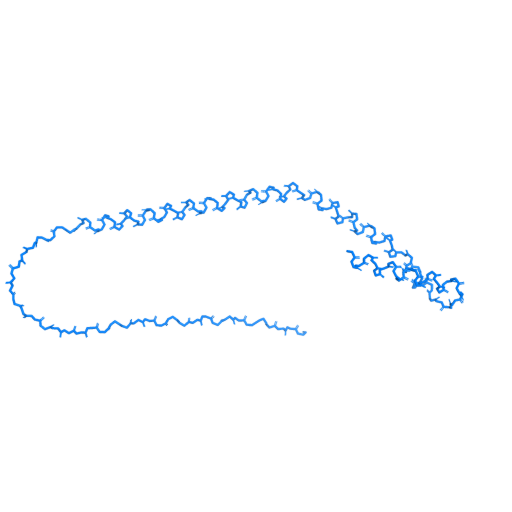35 N N . GLU A 1 92 ? 38.023 -16.720 -53.072 1.00 52.56 92 GLU A N 1
ATOM 736 C CA . GLU A 1 92 ? 39.489 -16.795 -53.226 1.00 52.56 92 GLU A CA 1
ATOM 737 C C . GLU A 1 92 ? 40.018 -18.188 -53.628 1.00 52.56 92 GLU A C 1
ATOM 739 O O . GLU A 1 92 ? 41.187 -18.504 -53.420 1.00 52.56 92 GLU A O 1
ATOM 744 N N . SER A 1 93 ? 39.199 -19.028 -54.267 1.00 51.81 93 SER A N 1
ATOM 745 C CA . SER A 1 93 ? 39.701 -20.248 -54.908 1.00 51.81 93 SER A CA 1
ATOM 746 C C . SER A 1 93 ? 39.175 -20.422 -56.331 1.00 51.81 93 SER A C 1
ATOM 748 O O . SER A 1 93 ? 38.133 -21.043 -56.545 1.00 51.81 93 SER A O 1
ATOM 750 N N . PRO A 1 94 ? 39.932 -19.960 -57.338 1.00 46.72 94 PRO A N 1
ATOM 751 C CA . PRO A 1 94 ? 40.027 -20.624 -58.618 1.00 46.72 94 PRO A CA 1
ATOM 752 C C . PRO A 1 94 ? 41.263 -21.534 -58.584 1.00 46.72 94 PRO A C 1
ATOM 754 O O . PRO A 1 94 ? 42.326 -21.176 -59.083 1.00 46.72 94 PRO A O 1
ATOM 757 N N . VAL A 1 95 ? 41.156 -22.718 -57.976 1.00 57.12 95 VAL A N 1
ATOM 758 C CA . VAL A 1 95 ? 42.094 -23.798 -58.311 1.00 57.12 95 VAL A CA 1
ATOM 759 C C . VAL A 1 95 ? 41.475 -24.569 -59.465 1.00 57.12 95 VAL A C 1
ATOM 761 O O . VAL A 1 95 ? 40.478 -25.272 -59.298 1.00 57.12 95 VAL A O 1
ATOM 764 N N . GLU A 1 96 ? 42.044 -24.365 -60.652 1.00 48.81 96 GLU A N 1
ATOM 765 C CA . GLU A 1 96 ? 41.685 -25.084 -61.868 1.00 48.81 96 GLU A CA 1
ATOM 766 C C . GLU A 1 96 ? 41.658 -26.611 -61.662 1.00 48.81 96 GLU A C 1
ATOM 768 O O . GLU A 1 96 ? 42.519 -27.169 -60.969 1.00 48.81 96 GLU A O 1
ATOM 773 N N . PRO A 1 97 ? 40.721 -27.322 -62.313 1.00 48.94 97 PRO A N 1
ATOM 774 C CA . PRO A 1 97 ? 40.671 -28.771 -62.272 1.00 48.94 97 PRO A CA 1
ATOM 775 C C . PRO A 1 97 ? 41.717 -29.363 -63.226 1.00 48.94 97 PRO A C 1
ATOM 777 O O . PRO A 1 97 ? 41.436 -29.630 -64.391 1.00 48.94 97 PRO A O 1
ATOM 780 N N . SER A 1 98 ? 42.916 -29.651 -62.719 1.00 42.50 98 SER A N 1
ATOM 781 C CA . SER A 1 98 ? 43.796 -30.645 -63.342 1.00 42.50 98 SER A CA 1
ATOM 782 C C . SER A 1 98 ? 43.545 -32.011 -62.693 1.00 42.50 98 SER A C 1
ATOM 784 O O . SER A 1 98 ? 43.852 -32.260 -61.530 1.00 42.50 98 SER A O 1
ATOM 786 N N . THR A 1 99 ? 42.923 -32.910 -63.448 1.00 47.97 99 THR A N 1
ATOM 787 C CA . THR A 1 99 ? 42.817 -34.344 -63.127 1.00 47.97 99 THR A CA 1
ATOM 788 C C . THR A 1 99 ? 43.735 -35.130 -64.072 1.00 47.97 99 THR A C 1
ATOM 790 O O . THR A 1 99 ? 44.093 -34.610 -65.128 1.00 47.97 99 THR A O 1
ATOM 793 N N . PRO A 1 100 ? 44.016 -36.424 -63.835 1.00 55.84 100 PRO A N 1
ATOM 794 C CA . PRO A 1 100 ? 44.253 -37.121 -62.565 1.00 55.84 100 PRO A CA 1
ATOM 795 C C . PRO A 1 100 ? 45.517 -38.011 -62.654 1.00 55.84 100 PRO A C 1
ATOM 797 O O . PRO A 1 100 ? 45.720 -38.675 -63.664 1.00 55.84 100 PRO A O 1
ATOM 800 N N . SER A 1 101 ? 46.329 -38.156 -61.598 1.00 40.56 101 SER A N 1
ATOM 801 C CA . SER A 1 101 ? 47.111 -39.399 -61.445 1.00 40.56 101 SER A CA 1
ATOM 802 C C . SER A 1 101 ? 47.751 -39.575 -60.071 1.00 40.56 101 SER A C 1
ATOM 804 O O . SER A 1 101 ? 48.445 -38.699 -59.565 1.00 40.56 101 SER A O 1
ATOM 806 N N . THR A 1 102 ? 47.639 -40.809 -59.581 1.00 41.62 102 THR A N 1
ATOM 807 C CA . THR A 1 102 ? 48.456 -41.451 -58.537 1.00 41.62 102 THR A CA 1
ATOM 808 C C . THR A 1 102 ? 47.949 -41.365 -57.093 1.00 41.62 102 THR A C 1
ATOM 810 O O . THR A 1 102 ? 48.442 -40.628 -56.248 1.00 41.62 102 THR A O 1
ATOM 813 N N . ARG A 1 103 ? 46.987 -42.254 -56.807 1.00 51.50 103 ARG A N 1
ATOM 814 C CA . ARG A 1 103 ? 47.072 -43.299 -55.766 1.00 51.50 103 ARG A CA 1
ATOM 815 C C . ARG A 1 103 ? 47.959 -42.962 -54.554 1.00 51.50 103 ARG A C 1
ATOM 817 O O . ARG A 1 103 ? 49.157 -43.236 -54.579 1.00 51.50 103 ARG A O 1
ATOM 824 N N . ARG A 1 104 ? 47.352 -42.541 -53.437 1.00 43.69 104 ARG A N 1
ATOM 825 C CA . ARG A 1 104 ? 47.944 -42.760 -52.108 1.00 43.69 104 ARG A CA 1
ATOM 826 C C . ARG A 1 104 ? 46.901 -42.774 -50.986 1.00 43.69 104 ARG A C 1
ATOM 828 O O . ARG A 1 104 ? 46.311 -41.763 -50.646 1.00 43.69 104 ARG A O 1
ATOM 835 N N . GLU A 1 105 ? 46.691 -43.993 -50.500 1.00 45.34 105 GLU A N 1
ATOM 836 C CA . GLU A 1 105 ? 46.298 -44.434 -49.156 1.00 45.34 105 GLU A CA 1
ATOM 837 C C . GLU A 1 105 ? 45.339 -43.575 -48.315 1.00 45.34 105 GLU A C 1
ATOM 839 O O . GLU A 1 105 ? 45.698 -42.565 -47.714 1.00 45.34 105 GLU A O 1
ATOM 844 N N . PHE A 1 106 ? 44.129 -44.116 -48.150 1.00 42.06 106 PHE A N 1
ATOM 845 C CA . PHE A 1 106 ? 43.221 -43.820 -47.048 1.00 42.06 106 PHE A CA 1
ATOM 846 C C . PHE A 1 106 ? 43.908 -44.085 -45.697 1.00 42.06 106 PHE A C 1
ATOM 848 O O . PHE A 1 106 ? 44.113 -45.236 -45.310 1.00 42.06 106 PHE A O 1
ATOM 855 N N . ARG A 1 107 ? 44.182 -43.028 -44.928 1.00 48.66 107 ARG A N 1
ATOM 856 C CA . ARG A 1 107 ? 44.238 -43.110 -43.463 1.00 48.66 107 ARG A CA 1
ATOM 857 C C . ARG A 1 107 ? 43.046 -42.354 -42.897 1.00 48.66 107 ARG A C 1
ATOM 859 O O . ARG A 1 107 ? 42.964 -41.135 -42.995 1.00 48.66 107 ARG A O 1
ATOM 866 N N . LEU A 1 108 ? 42.118 -43.110 -42.320 1.00 47.69 108 LEU A N 1
ATOM 867 C CA . LEU A 1 108 ? 41.004 -42.595 -41.534 1.00 47.69 108 LEU A CA 1
ATOM 868 C C . LEU A 1 108 ? 41.571 -41.908 -40.285 1.00 47.69 108 LEU A C 1
ATOM 870 O O . LEU A 1 108 ? 42.020 -42.577 -39.357 1.00 47.69 108 LEU A O 1
ATOM 874 N N . ALA A 1 109 ? 41.564 -40.577 -40.265 1.00 48.22 109 ALA A N 1
ATOM 875 C CA . ALA A 1 109 ? 41.735 -39.816 -39.037 1.00 48.22 109 ALA A CA 1
ATOM 876 C C . ALA A 1 109 ? 40.358 -39.673 -38.377 1.00 48.22 109 ALA A C 1
ATOM 878 O O . ALA A 1 109 ? 39.497 -38.925 -38.835 1.00 48.22 109 ALA A O 1
ATOM 879 N N . THR A 1 110 ? 40.137 -40.442 -37.317 1.00 52.91 110 THR A N 1
ATOM 880 C CA . THR A 1 110 ? 38.999 -40.297 -36.408 1.00 52.91 110 THR A CA 1
ATOM 881 C C . THR A 1 110 ? 38.992 -38.898 -35.796 1.00 52.91 110 THR A C 1
ATOM 883 O O . THR A 1 110 ? 39.930 -38.512 -35.099 1.00 52.91 110 THR A O 1
ATOM 886 N N . VAL A 1 111 ? 37.920 -38.146 -36.043 1.00 47.69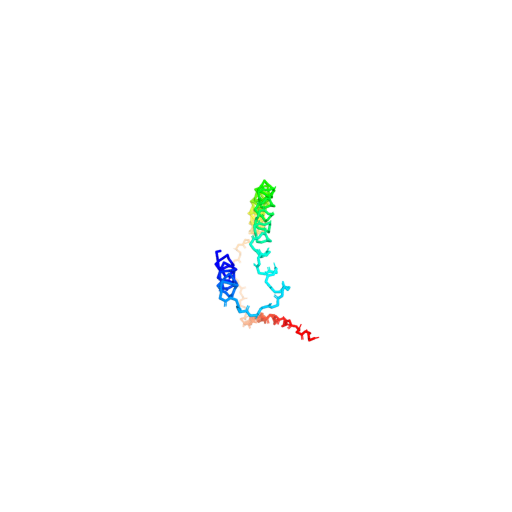 111 VAL A N 1
ATOM 887 C CA . VAL A 1 111 ? 37.634 -36.868 -35.384 1.00 47.69 111 VAL A CA 1
ATOM 888 C C . VAL A 1 111 ? 37.247 -37.150 -33.931 1.00 47.69 111 VAL A C 1
ATOM 890 O O . VAL A 1 111 ? 36.167 -37.671 -33.658 1.00 47.69 111 VAL A O 1
ATOM 893 N N . SER A 1 112 ? 38.126 -36.802 -32.990 1.00 51.47 112 SER A N 1
ATOM 894 C CA . SER A 1 112 ? 37.774 -36.713 -31.570 1.00 51.47 112 SER A CA 1
ATOM 895 C C . SER A 1 112 ? 36.950 -35.451 -31.332 1.00 51.47 112 SER A C 1
ATOM 897 O O . SER A 1 112 ? 37.468 -34.337 -31.381 1.00 51.47 112 SER A O 1
ATOM 899 N N . VAL A 1 113 ? 35.660 -35.632 -31.060 1.00 60.38 113 VAL A N 1
ATOM 900 C CA . VAL A 1 113 ? 34.761 -34.580 -30.572 1.00 60.38 113 VAL A CA 1
ATOM 901 C C . VAL A 1 113 ? 35.026 -34.372 -29.074 1.00 60.38 113 VAL A C 1
ATOM 903 O O . VAL A 1 113 ? 34.864 -35.324 -28.307 1.00 60.38 113 VAL A O 1
ATOM 906 N N . PRO A 1 114 ? 35.404 -33.170 -28.600 1.00 56.78 114 PRO A N 1
ATOM 907 C CA . PRO A 1 114 ? 35.475 -32.915 -27.169 1.00 56.78 114 PRO A CA 1
ATOM 908 C C . PRO A 1 114 ? 34.059 -32.825 -26.585 1.00 56.78 114 PRO A C 1
ATOM 910 O O . PRO A 1 114 ? 33.282 -31.918 -26.886 1.00 56.78 114 PRO A O 1
ATOM 913 N N . HIS A 1 115 ? 33.733 -33.792 -25.729 1.00 54.22 115 HIS A N 1
ATOM 914 C CA . HIS A 1 115 ? 32.502 -33.833 -24.952 1.00 54.22 115 HIS A CA 1
ATOM 915 C C . HIS A 1 115 ? 32.468 -32.639 -23.985 1.00 54.22 115 HIS A C 1
ATOM 917 O O . HIS A 1 115 ? 33.293 -32.513 -23.081 1.00 54.22 115 HIS A O 1
ATOM 923 N N . ARG A 1 116 ? 31.501 -31.739 -24.175 1.00 49.00 116 ARG A N 1
ATOM 924 C CA . ARG A 1 116 ? 31.251 -30.605 -23.280 1.00 49.00 116 ARG A CA 1
ATOM 925 C C . ARG A 1 116 ? 30.587 -31.134 -22.006 1.00 49.00 116 ARG A C 1
ATOM 927 O O . ARG A 1 116 ? 29.442 -31.577 -22.058 1.00 49.00 116 ARG A O 1
ATOM 934 N N . SER A 1 117 ? 31.294 -31.123 -20.879 1.00 64.62 117 SER A N 1
ATOM 935 C CA . SER A 1 117 ? 30.697 -31.426 -19.571 1.00 64.62 117 SER A CA 1
ATOM 936 C C . SER A 1 117 ? 29.824 -30.257 -19.093 1.00 64.62 117 SER A C 1
ATOM 938 O O . SER A 1 117 ? 30.238 -29.098 -19.217 1.00 64.62 117 SER A O 1
ATOM 940 N N . PRO A 1 118 ? 28.630 -30.512 -18.532 1.00 58.72 118 PRO A N 1
ATOM 941 C CA . PRO A 1 118 ? 27.795 -29.471 -17.950 1.00 58.72 118 PRO A CA 1
ATOM 942 C C . PRO A 1 118 ? 28.426 -28.930 -16.659 1.00 58.72 118 PRO A C 1
ATOM 944 O O . PRO A 1 118 ? 28.820 -29.677 -15.764 1.00 58.72 118 PRO A O 1
ATOM 947 N N . ARG A 1 119 ? 28.521 -27.600 -16.571 1.00 54.25 119 ARG A N 1
ATOM 948 C CA . ARG A 1 119 ? 28.966 -26.871 -15.379 1.00 54.25 119 ARG A CA 1
ATOM 949 C C . ARG A 1 119 ? 27.963 -27.116 -14.247 1.00 54.25 119 ARG A C 1
ATOM 951 O O . ARG A 1 119 ? 26.803 -26.735 -14.356 1.00 54.25 119 ARG A O 1
ATOM 958 N N . SER A 1 120 ? 28.432 -27.737 -13.169 1.00 59.09 120 SER A N 1
ATOM 959 C CA . SER A 1 120 ? 27.722 -27.854 -11.894 1.00 59.09 120 SER A CA 1
ATOM 960 C C . SER A 1 120 ? 27.437 -26.464 -11.316 1.00 59.09 120 SER A C 1
ATOM 962 O O . SER A 1 120 ? 28.367 -25.708 -11.034 1.00 59.09 120 SER A O 1
ATOM 964 N N . SER A 1 121 ? 26.163 -26.137 -11.113 1.00 65.62 121 SER A N 1
ATOM 965 C CA . SER A 1 121 ? 25.729 -24.949 -10.372 1.00 65.62 121 SER A CA 1
ATOM 966 C C . SER A 1 121 ? 26.109 -25.065 -8.886 1.00 65.62 121 SER A C 1
ATOM 968 O O . SER A 1 121 ? 25.852 -26.111 -8.285 1.00 65.62 121 SER A O 1
ATOM 970 N N . PRO A 1 122 ? 26.683 -24.029 -8.250 1.00 62.16 122 PRO A N 1
ATOM 971 C CA . PRO A 1 122 ? 26.916 -24.037 -6.810 1.00 62.16 122 PRO A CA 1
ATOM 972 C C . PRO A 1 122 ? 25.599 -23.841 -6.037 1.00 62.16 122 PRO A C 1
ATOM 974 O O . PRO A 1 122 ? 24.821 -22.930 -6.323 1.00 62.16 122 PRO A O 1
ATOM 977 N N . LYS A 1 123 ? 25.353 -24.714 -5.051 1.00 69.31 123 LYS A N 1
ATOM 978 C CA . LYS A 1 123 ? 24.264 -24.593 -4.065 1.00 69.31 123 LYS A CA 1
ATOM 979 C C . LYS A 1 123 ? 24.500 -23.374 -3.156 1.00 69.31 123 LYS A C 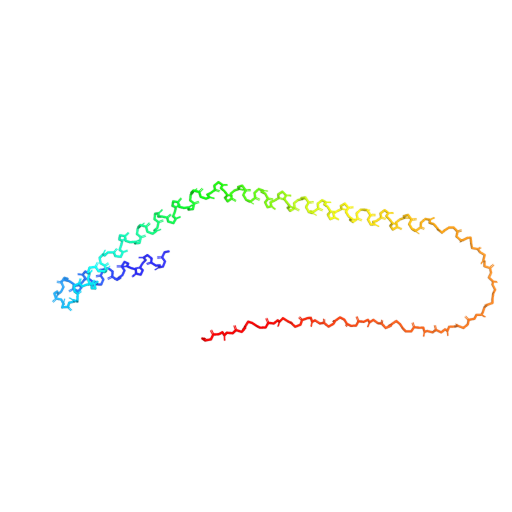1
ATOM 981 O O . LYS A 1 123 ? 25.639 -23.171 -2.737 1.00 69.31 123 LYS A O 1
ATOM 986 N N . PRO A 1 124 ? 23.455 -22.622 -2.772 1.00 62.44 124 PRO A N 1
ATOM 987 C CA . PRO A 1 124 ? 23.583 -21.580 -1.762 1.00 62.44 124 PRO A CA 1
ATOM 988 C C . PRO A 1 124 ? 23.794 -22.200 -0.375 1.00 62.44 124 PRO A C 1
ATOM 990 O O . PRO A 1 124 ? 22.979 -22.984 0.116 1.00 62.44 124 PRO A O 1
ATOM 993 N N . SER A 1 125 ? 24.914 -21.841 0.248 1.00 62.22 125 SER A N 1
ATOM 994 C CA . SER A 1 125 ? 25.217 -22.090 1.654 1.00 62.22 125 SER A CA 1
ATOM 995 C C . SER A 1 125 ? 24.236 -21.321 2.538 1.00 62.22 125 SER A C 1
ATOM 997 O O . SER A 1 125 ? 24.146 -20.096 2.479 1.00 62.22 125 SER A O 1
ATOM 999 N N . ARG A 1 126 ? 23.496 -22.071 3.349 1.00 59.50 126 ARG A N 1
ATOM 1000 C CA . ARG A 1 126 ? 22.571 -21.590 4.371 1.00 59.50 126 ARG A CA 1
ATOM 1001 C C . ARG A 1 126 ? 23.391 -21.349 5.640 1.00 59.50 126 ARG A C 1
ATOM 1003 O O . ARG A 1 126 ? 23.849 -22.312 6.246 1.00 59.50 126 ARG A O 1
ATOM 1010 N N . THR A 1 127 ? 23.635 -20.094 5.995 1.00 62.41 127 THR A N 1
ATOM 1011 C CA . THR A 1 127 ? 24.182 -19.723 7.306 1.00 62.41 127 THR A CA 1
ATOM 1012 C C . THR A 1 127 ? 23.031 -19.595 8.296 1.00 62.41 127 THR A C 1
ATOM 1014 O O . THR A 1 127 ? 22.089 -18.839 8.044 1.00 62.41 127 THR A O 1
ATOM 1017 N N . SER A 1 128 ? 23.104 -20.405 9.355 1.00 62.75 128 SER A N 1
ATOM 1018 C CA . SER A 1 128 ? 22.363 -20.236 10.611 1.00 62.75 128 SER A CA 1
ATOM 1019 C C . SER A 1 128 ? 22.839 -19.009 11.375 1.00 62.75 128 SER A C 1
ATOM 1021 O O . SER A 1 128 ? 24.018 -18.632 11.183 1.00 62.75 128 SER A O 1
#

pLDDT: mean 78.37, std 17.82, range [40.56, 95.62]

Foldseek 3Di:
DVVVVVLVVLLVVLVVCVVVVPDDDPVSSVVSVCVVVVVVVVVVVVVVVCVVCVVVVVVVVVVVVVVVVVVVVVVVVVVVVVVVVVVVVVPPDPPDDDDDDDDDDDDDDDDDDDDDDDDDDDDDDDDD

Secondary structure (DSSP, 8-state):
-HHHHHHHHHHHHHHHHHHTT----HHHHHHHHHHHHHHHHHHHHHHHHHHHTHHHHHHHHHHHHHHHHHHHHHHHHHHHHHHHHHHHHHHS---------------------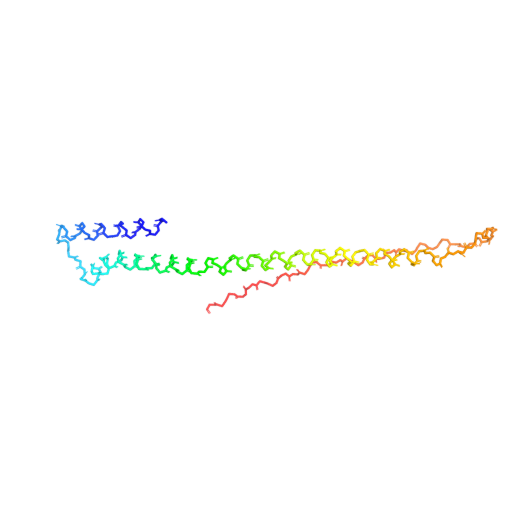---PPPPPPPPP---